Protein AF-A0A940UZ95-F1 (afdb_monomer_lite)

pLDDT: mean 87.41, std 16.78, range [32.38, 98.0]

Secondary structure (DSSP, 8-state):
-------SS--HHHHHHHHHHHHHHHHSS---EEEE-SGGGHHHHTTSSEEEEEE-TTS---TT---TT-EEEEEETHHHHHHHHHHHHHHHHHTT-

Radius of gyration: 14.36 Å; chains: 1; bounding box: 28×41×36 Å

Structure (mmCIF, N/CA/C/O backbone):
data_AF-A0A940UZ95-F1
#
_entry.id   AF-A0A940UZ95-F1
#
loop_
_atom_site.group_PDB
_atom_site.id
_atom_site.type_symbol
_atom_site.label_atom_id
_atom_site.label_alt_id
_atom_site.label_comp_id
_atom_site.label_asym_id
_atom_site.label_entity_id
_atom_site.label_seq_id
_atom_site.pdbx_PDB_ins_code
_atom_site.Cartn_x
_atom_site.Cartn_y
_atom_site.Cartn_z
_atom_site.occupancy
_atom_site.B_iso_or_equiv
_atom_site.auth_seq_id
_atom_site.auth_comp_id
_atom_site.auth_asym_id
_atom_site.auth_atom_id
_atom_site.pdbx_PDB_model_num
ATOM 1 N N . GLY A 1 1 ? 19.151 -6.642 15.232 1.00 34.66 1 GLY A N 1
ATOM 2 C CA . GLY A 1 1 ? 17.675 -6.628 15.200 1.00 34.66 1 GLY A CA 1
ATOM 3 C C . GLY A 1 1 ? 17.181 -8.046 15.023 1.00 34.66 1 GLY A C 1
ATOM 4 O O . GLY A 1 1 ? 17.796 -8.780 14.263 1.00 34.66 1 GLY A O 1
ATOM 5 N N . ARG A 1 2 ? 16.142 -8.466 15.752 1.00 32.38 2 ARG A N 1
ATOM 6 C CA . ARG A 1 2 ? 15.525 -9.787 15.558 1.00 32.38 2 ARG A CA 1
ATOM 7 C C . ARG A 1 2 ? 14.459 -9.657 14.473 1.00 32.38 2 ARG A C 1
ATOM 9 O O . ARG A 1 2 ? 13.363 -9.182 14.745 1.00 32.38 2 ARG A O 1
ATOM 16 N N . PHE A 1 3 ? 14.823 -10.015 13.246 1.00 38.84 3 PHE A N 1
ATOM 17 C CA . PHE A 1 3 ? 13.870 -10.174 12.154 1.00 38.84 3 PHE A CA 1
ATOM 18 C C . PHE A 1 3 ? 13.105 -11.475 12.401 1.00 38.84 3 PHE A C 1
ATOM 20 O O . PHE A 1 3 ? 13.683 -12.560 12.353 1.00 38.84 3 PHE A O 1
ATOM 27 N N . PHE A 1 4 ? 11.819 -11.371 12.732 1.00 36.09 4 PHE A N 1
ATOM 28 C CA . PHE A 1 4 ? 10.934 -12.530 12.728 1.00 36.09 4 PHE A CA 1
ATOM 29 C C . PHE A 1 4 ? 10.712 -12.922 11.268 1.00 36.09 4 PHE A C 1
ATOM 31 O O . PHE A 1 4 ? 9.933 -12.293 10.556 1.00 36.09 4 PHE A O 1
ATOM 38 N N . HIS A 1 5 ? 11.436 -13.939 10.807 1.00 41.97 5 HIS A N 1
ATOM 39 C CA . HIS A 1 5 ? 11.129 -14.591 9.545 1.00 41.97 5 HIS A CA 1
ATOM 40 C C . HIS A 1 5 ? 9.810 -15.348 9.717 1.00 41.97 5 HIS A C 1
ATOM 42 O O . HIS A 1 5 ? 9.785 -16.443 10.275 1.00 41.97 5 HIS A O 1
ATOM 48 N N . ILE A 1 6 ? 8.706 -14.765 9.244 1.00 49.50 6 ILE A N 1
ATOM 49 C CA . ILE A 1 6 ? 7.451 -15.492 9.024 1.00 49.50 6 ILE A CA 1
ATOM 50 C C . ILE A 1 6 ? 7.674 -16.365 7.777 1.00 49.50 6 ILE A C 1
ATOM 52 O O . ILE A 1 6 ? 7.262 -16.030 6.672 1.00 49.50 6 ILE A O 1
ATOM 56 N N . LEU A 1 7 ? 8.446 -17.442 7.950 1.00 44.41 7 LEU A N 1
ATOM 57 C CA . LEU A 1 7 ? 8.716 -18.464 6.941 1.00 44.41 7 LEU A CA 1
ATOM 58 C C . LEU A 1 7 ? 7.685 -19.586 7.093 1.00 44.41 7 LEU A C 1
ATOM 60 O O . LEU A 1 7 ? 7.866 -20.553 7.825 1.00 44.41 7 LEU A O 1
ATOM 64 N N . GLY A 1 8 ? 6.592 -19.414 6.369 1.00 48.56 8 GLY A N 1
ATOM 65 C CA . GLY A 1 8 ? 5.695 -20.451 5.871 1.00 48.56 8 GLY A CA 1
ATOM 66 C C . GLY A 1 8 ? 5.165 -19.964 4.523 1.00 48.56 8 GLY A C 1
ATOM 67 O O . GLY A 1 8 ? 5.445 -18.817 4.165 1.00 48.56 8 GLY A O 1
ATOM 68 N N . ASN A 1 9 ? 4.448 -20.806 3.771 1.00 46.56 9 ASN A N 1
ATOM 69 C CA . ASN A 1 9 ? 3.811 -20.439 2.497 1.00 46.56 9 ASN A CA 1
ATOM 70 C C . ASN A 1 9 ? 3.144 -19.057 2.652 1.00 46.56 9 ASN A C 1
ATOM 72 O O . ASN A 1 9 ? 2.201 -18.915 3.429 1.00 46.56 9 ASN A O 1
ATOM 76 N N . SER A 1 10 ? 3.777 -18.022 2.091 1.00 57.66 10 SER A N 1
ATOM 77 C CA . SER A 1 10 ? 3.788 -16.687 2.701 1.00 57.66 10 SER A CA 1
ATOM 78 C C . SER A 1 10 ? 2.498 -15.940 2.436 1.00 57.66 10 SER A C 1
ATOM 80 O O . SER A 1 10 ? 2.416 -15.127 1.522 1.00 57.66 10 SER A O 1
ATOM 82 N N . ASP A 1 11 ? 1.487 -16.187 3.257 1.00 78.19 11 ASP A N 1
ATOM 83 C CA . ASP A 1 11 ? 0.268 -15.401 3.215 1.00 78.19 11 ASP A CA 1
ATOM 84 C C . ASP A 1 11 ? 0.500 -14.079 3.961 1.00 78.19 11 ASP A C 1
ATOM 86 O O . ASP A 1 11 ? 0.107 -13.882 5.115 1.00 78.19 11 ASP A O 1
ATOM 90 N N . LYS A 1 12 ? 1.212 -13.159 3.294 1.00 85.69 12 LYS A N 1
ATOM 91 C CA . LYS A 1 12 ? 1.411 -11.778 3.762 1.00 85.69 12 LYS A CA 1
ATOM 92 C C . LYS A 1 12 ? 0.066 -11.118 4.116 1.00 85.69 12 LYS A C 1
ATOM 94 O O . LYS A 1 12 ? 0.017 -10.276 5.013 1.00 85.69 12 LYS A O 1
ATOM 99 N N . GLY A 1 13 ? -1.024 -11.553 3.478 1.00 88.44 13 GLY A N 1
ATOM 100 C CA . GLY A 1 13 ? -2.393 -11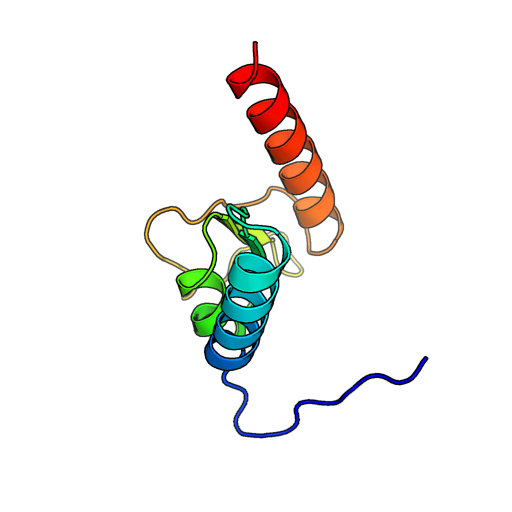.156 3.791 1.00 88.44 13 GLY A CA 1
ATOM 101 C C . GLY A 1 13 ? -2.840 -11.577 5.188 1.00 88.44 13 GLY A C 1
ATOM 102 O O . GLY A 1 13 ? -3.364 -10.745 5.934 1.00 88.44 13 GLY A O 1
ATOM 103 N N . ILE A 1 14 ? -2.592 -12.827 5.595 1.00 90.06 14 ILE A N 1
ATOM 104 C CA . ILE A 1 14 ? -2.855 -13.292 6.971 1.00 90.06 14 ILE A CA 1
ATOM 105 C C . ILE A 1 14 ? -2.051 -12.469 7.979 1.00 90.06 14 ILE A C 1
ATOM 107 O O . ILE A 1 14 ? -2.616 -11.998 8.969 1.00 90.06 14 ILE A O 1
ATOM 111 N N . ALA A 1 15 ? -0.759 -12.247 7.724 1.00 90.25 15 ALA A N 1
ATOM 112 C CA . ALA A 1 15 ? 0.093 -11.482 8.635 1.00 90.25 15 ALA A CA 1
ATOM 113 C C . ALA A 1 15 ? -0.438 -10.053 8.856 1.00 90.25 15 ALA A C 1
ATOM 115 O O . ALA A 1 15 ? -0.579 -9.613 10.001 1.00 90.25 15 ALA A O 1
ATOM 116 N N . VAL A 1 16 ? -0.799 -9.350 7.777 1.00 93.31 16 VAL A N 1
ATOM 117 C CA . VAL A 1 16 ? -1.373 -8.001 7.869 1.00 93.31 16 VAL A CA 1
ATOM 118 C C . VAL A 1 16 ? -2.756 -8.004 8.509 1.00 93.31 16 VAL A C 1
ATOM 120 O O . VAL A 1 16 ? -3.037 -7.111 9.307 1.00 93.31 16 VAL A O 1
ATOM 123 N N . SER A 1 17 ? -3.589 -9.014 8.253 1.00 92.81 17 SER A N 1
ATOM 124 C CA . SER A 1 17 ? -4.913 -9.130 8.883 1.00 92.81 17 SER A CA 1
ATOM 125 C C . SER A 1 17 ? -4.789 -9.247 10.409 1.00 92.81 17 SER A C 1
ATOM 127 O O . SER A 1 17 ? -5.394 -8.469 11.144 1.00 92.81 17 SER A O 1
ATOM 129 N N . ILE A 1 18 ? -3.919 -10.143 10.894 1.00 93.69 18 ILE A N 1
ATOM 130 C CA . ILE A 1 18 ? -3.673 -10.339 12.332 1.00 93.69 18 ILE A CA 1
ATOM 131 C C . ILE A 1 18 ? -3.156 -9.051 12.983 1.00 93.69 18 ILE A C 1
ATOM 133 O O . ILE A 1 18 ? -3.624 -8.664 14.059 1.00 93.69 18 ILE A O 1
ATOM 137 N N . LEU A 1 19 ? -2.190 -8.383 12.345 1.00 93.88 19 LEU A N 1
ATOM 138 C CA . LEU A 1 19 ? -1.609 -7.153 12.876 1.00 93.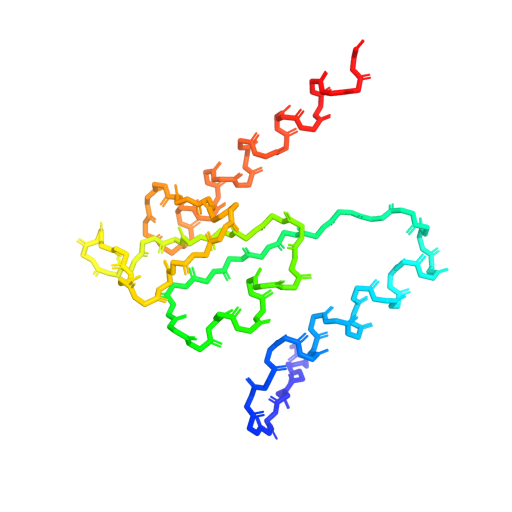88 19 LEU A CA 1
ATOM 139 C C . LEU A 1 19 ? -2.651 -6.032 12.933 1.00 93.88 19 LEU A C 1
ATOM 141 O O . LEU A 1 19 ? -2.789 -5.364 13.957 1.00 93.88 19 LEU A O 1
ATOM 145 N N . THR A 1 20 ? -3.423 -5.874 11.862 1.00 94.38 20 THR A N 1
ATOM 146 C CA . THR A 1 20 ? -4.507 -4.894 11.761 1.00 94.38 20 THR A CA 1
ATOM 147 C C . THR A 1 20 ? -5.520 -5.090 12.882 1.00 94.38 20 THR A C 1
ATOM 149 O O . THR A 1 20 ? -5.847 -4.133 13.580 1.00 94.38 20 THR A O 1
ATOM 152 N N . ASP A 1 21 ? -5.963 -6.322 13.128 1.00 94.75 21 ASP A N 1
ATOM 153 C CA . ASP A 1 21 ? -6.918 -6.623 14.198 1.00 94.75 21 ASP A CA 1
ATOM 154 C C . ASP A 1 21 ? -6.354 -6.329 15.590 1.00 94.75 21 ASP A C 1
ATOM 156 O O . ASP A 1 21 ? -7.057 -5.814 16.465 1.00 94.75 21 ASP A O 1
ATOM 160 N N . LEU A 1 22 ? -5.072 -6.626 15.814 1.00 96.19 22 LEU A N 1
ATOM 161 C CA . LEU A 1 22 ? -4.405 -6.326 17.077 1.00 96.19 22 LEU A CA 1
ATOM 162 C C . LEU A 1 22 ? -4.339 -4.817 17.336 1.00 96.19 22 LEU A C 1
ATOM 164 O O . LEU A 1 22 ? -4.661 -4.372 18.441 1.00 96.19 22 LEU A O 1
ATOM 168 N N . TYR A 1 23 ? -3.970 -4.028 16.327 1.00 94.25 23 TYR A N 1
ATOM 169 C CA . TYR A 1 23 ? -3.925 -2.573 16.453 1.00 94.25 23 TYR A CA 1
ATOM 170 C C . TYR A 1 23 ? -5.320 -1.956 16.537 1.00 94.25 23 TYR A C 1
ATOM 172 O O . TYR A 1 23 ? -5.503 -1.042 17.333 1.00 94.25 23 TYR A O 1
ATOM 180 N N . LYS A 1 24 ? -6.325 -2.488 15.832 1.00 95.06 24 LYS A N 1
ATOM 181 C CA . LYS A 1 24 ? -7.721 -2.047 15.983 1.00 95.06 24 LYS A CA 1
ATOM 182 C C . LYS A 1 24 ? -8.212 -2.215 17.418 1.00 95.06 24 LYS A C 1
ATOM 184 O O . LYS A 1 24 ? -8.783 -1.295 17.993 1.00 95.06 24 LYS A O 1
ATOM 189 N N . ARG A 1 25 ? -7.926 -3.363 18.043 1.00 95.62 25 ARG A N 1
ATOM 190 C CA . ARG A 1 25 ? -8.285 -3.604 19.452 1.00 95.62 25 ARG A CA 1
ATOM 191 C C . ARG A 1 25 ? -7.571 -2.661 20.421 1.00 95.62 25 ARG A C 1
ATOM 193 O O . ARG A 1 25 ? -8.156 -2.281 21.428 1.00 95.62 25 ARG A O 1
ATOM 200 N N . LYS A 1 26 ? -6.313 -2.308 20.144 1.00 95.75 26 LYS A N 1
ATOM 201 C CA . LYS A 1 26 ? -5.488 -1.490 21.048 1.00 95.75 26 LYS A CA 1
ATOM 202 C C . LYS A 1 26 ? -5.682 0.018 20.863 1.00 95.75 26 LYS A C 1
ATOM 204 O O . LYS A 1 26 ? -5.619 0.759 21.837 1.00 95.75 26 LYS A O 1
ATOM 209 N N . CYS A 1 27 ? -5.860 0.465 19.627 1.00 93.62 27 CYS A N 1
ATOM 210 C CA . CYS A 1 27 ? -5.832 1.872 19.226 1.00 93.62 27 CYS A CA 1
ATOM 211 C C . CYS A 1 27 ? -7.192 2.381 18.724 1.00 93.62 27 CYS A C 1
ATOM 213 O O . CYS A 1 27 ? -7.335 3.575 18.481 1.00 93.62 27 CYS A O 1
ATOM 215 N N . GLY A 1 28 ? -8.188 1.504 18.569 1.00 93.44 28 GLY A N 1
ATOM 216 C CA . GLY A 1 28 ? -9.491 1.853 18.014 1.00 93.44 28 GLY A CA 1
ATOM 217 C C . GLY A 1 28 ? -9.453 1.926 16.489 1.00 93.44 28 GLY A C 1
ATOM 218 O O . GLY A 1 28 ? -9.049 0.978 15.817 1.00 93.44 28 GLY A O 1
ATOM 219 N N . ASN A 1 29 ? -9.906 3.043 15.924 1.00 90.88 29 ASN A N 1
ATOM 220 C CA . ASN A 1 29 ? -9.917 3.211 14.477 1.00 90.88 29 ASN A CA 1
ATOM 221 C C . ASN A 1 29 ? -8.495 3.465 13.958 1.00 90.88 29 ASN A C 1
ATOM 223 O O . ASN A 1 29 ? -7.852 4.435 14.352 1.00 90.88 29 ASN A O 1
ATOM 227 N N . ILE A 1 30 ? -8.022 2.607 13.057 1.00 93.06 30 ILE A N 1
ATOM 228 C CA . ILE A 1 30 ? -6.723 2.749 12.393 1.00 93.06 30 ILE A CA 1
ATOM 229 C C . ILE A 1 30 ? -6.926 2.803 10.882 1.00 93.06 30 ILE A C 1
ATOM 231 O O . ILE A 1 30 ? -7.906 2.270 10.362 1.00 93.06 30 ILE A O 1
ATOM 235 N N . LYS A 1 31 ? -5.968 3.412 10.186 1.00 92.12 31 LYS A N 1
ATOM 236 C CA . LYS A 1 31 ? -5.820 3.316 8.734 1.00 92.12 31 LYS A CA 1
ATOM 237 C C . LYS A 1 31 ? -4.569 2.509 8.418 1.00 92.12 31 LYS A C 1
ATOM 239 O O . LYS A 1 31 ? -3.551 2.658 9.093 1.00 92.12 31 LYS A O 1
ATOM 244 N N . THR A 1 32 ? -4.648 1.665 7.403 1.00 94.62 32 THR A N 1
ATOM 245 C CA . THR A 1 32 ? -3.574 0.764 6.986 1.00 94.62 32 THR A CA 1
ATOM 246 C C . THR A 1 32 ? -3.119 1.090 5.570 1.00 94.62 32 THR A C 1
ATOM 248 O O . THR A 1 32 ? -3.926 1.279 4.663 1.00 94.62 32 THR A O 1
ATOM 251 N N . LEU A 1 33 ? -1.805 1.170 5.397 1.00 95.12 33 LEU A N 1
ATOM 252 C CA . LEU A 1 33 ? -1.131 1.492 4.145 1.00 95.12 33 LEU A CA 1
ATOM 253 C C . LEU A 1 33 ? -0.058 0.423 3.929 1.00 95.12 33 LEU A C 1
ATOM 255 O O . LEU A 1 33 ? 0.699 0.132 4.857 1.00 95.12 33 LEU A O 1
ATOM 259 N N . ALA A 1 34 ? 0.014 -0.159 2.735 1.00 95.31 34 ALA A N 1
ATOM 260 C CA . ALA A 1 34 ? 1.075 -1.099 2.380 1.00 95.31 34 ALA A CA 1
ATOM 261 C C . ALA A 1 34 ? 1.556 -0.866 0.953 1.00 95.31 34 ALA A C 1
ATOM 263 O O . ALA A 1 34 ? 0.773 -0.474 0.091 1.00 95.31 34 ALA A O 1
ATOM 264 N N . ALA A 1 35 ? 2.838 -1.145 0.720 1.00 96.06 35 ALA A N 1
ATOM 265 C CA . ALA A 1 35 ? 3.452 -1.107 -0.597 1.00 96.06 35 ALA A CA 1
ATOM 266 C C . ALA A 1 35 ? 3.905 -2.497 -1.043 1.00 96.06 35 ALA A C 1
ATOM 268 O O . ALA A 1 35 ? 4.415 -3.275 -0.236 1.00 96.06 35 ALA A O 1
ATOM 269 N N . GLY A 1 36 ? 3.746 -2.770 -2.334 1.00 95.69 36 GLY A N 1
ATOM 270 C CA . GLY A 1 36 ? 4.240 -3.965 -3.007 1.00 95.69 36 GLY A CA 1
ATOM 271 C C . GLY A 1 36 ? 4.633 -3.658 -4.448 1.00 95.69 36 GLY A C 1
ATOM 272 O O . GLY A 1 36 ? 4.256 -2.623 -5.000 1.00 95.69 36 GLY A O 1
ATOM 273 N N . ASP A 1 37 ? 5.407 -4.545 -5.056 1.00 96.50 37 ASP A N 1
ATOM 274 C CA . ASP A 1 37 ? 5.874 -4.413 -6.443 1.00 96.50 37 ASP A CA 1
ATOM 275 C C . ASP A 1 37 ? 5.833 -5.745 -7.205 1.00 96.50 37 ASP A C 1
ATOM 277 O O . ASP A 1 37 ? 6.144 -5.800 -8.399 1.00 96.50 37 ASP A O 1
ATOM 281 N N . SER A 1 38 ? 5.432 -6.829 -6.533 1.00 94.75 38 SER A N 1
ATOM 282 C CA . SER A 1 38 ? 5.355 -8.158 -7.125 1.00 94.75 38 SER A CA 1
ATOM 283 C C . SER A 1 38 ? 4.039 -8.888 -6.804 1.00 94.75 38 SER A C 1
ATOM 285 O O . SER A 1 38 ? 3.346 -8.552 -5.843 1.00 94.75 38 SER A O 1
ATOM 287 N N . PRO A 1 39 ? 3.672 -9.932 -7.572 1.00 93.81 39 PRO A N 1
ATOM 288 C CA . PRO A 1 39 ? 2.412 -10.651 -7.368 1.00 93.81 39 PRO A CA 1
ATOM 289 C C . PRO A 1 39 ? 2.285 -11.299 -5.984 1.00 93.81 39 PRO A C 1
ATOM 291 O O . PRO A 1 39 ? 1.182 -11.508 -5.490 1.00 93.81 39 PRO A O 1
ATOM 294 N N . ASN A 1 40 ? 3.408 -11.593 -5.320 1.00 92.12 40 ASN A N 1
ATOM 295 C CA . ASN A 1 40 ? 3.382 -12.163 -3.973 1.00 92.12 40 ASN A CA 1
ATOM 296 C C . ASN A 1 40 ? 2.917 -11.157 -2.898 1.00 92.12 40 ASN A C 1
ATOM 298 O O . ASN A 1 40 ? 2.673 -11.558 -1.761 1.00 92.12 40 ASN A O 1
ATOM 302 N N . ASP A 1 41 ? 2.801 -9.872 -3.244 1.00 94.06 41 ASP A N 1
ATOM 303 C CA . ASP A 1 41 ? 2.292 -8.815 -2.373 1.00 94.06 41 ASP A CA 1
ATOM 304 C C . ASP A 1 41 ? 0.771 -8.664 -2.476 1.00 94.06 41 ASP A C 1
ATOM 306 O O . ASP A 1 41 ? 0.165 -8.071 -1.585 1.00 94.06 41 ASP A O 1
ATOM 310 N N . ILE A 1 42 ? 0.136 -9.235 -3.509 1.00 94.88 42 ILE A N 1
ATOM 311 C CA . ILE A 1 42 ? -1.311 -9.122 -3.754 1.00 94.88 42 ILE A CA 1
ATOM 312 C C . ILE A 1 42 ? -2.137 -9.468 -2.504 1.00 94.88 42 ILE A C 1
ATOM 314 O O . ILE A 1 42 ? -2.941 -8.625 -2.105 1.00 94.88 42 ILE A O 1
ATOM 318 N N . PRO A 1 43 ? -1.902 -10.597 -1.796 1.00 94.50 43 PRO A N 1
ATOM 319 C CA . PRO A 1 43 ? -2.689 -10.928 -0.607 1.00 94.50 43 PRO A CA 1
ATOM 320 C C . PRO A 1 43 ? -2.599 -9.881 0.509 1.00 94.50 43 PRO A C 1
ATOM 322 O O . PRO A 1 43 ? -3.531 -9.732 1.291 1.00 94.50 43 PRO 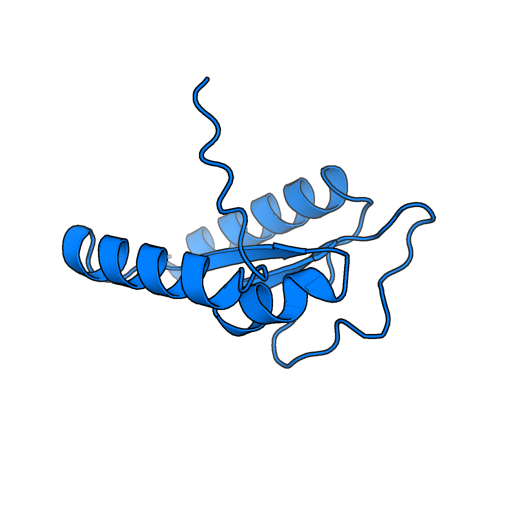A O 1
ATOM 325 N N . MET A 1 44 ? -1.479 -9.160 0.618 1.00 95.38 44 MET A N 1
ATOM 326 C CA . MET A 1 44 ? -1.323 -8.061 1.573 1.00 95.38 44 MET A CA 1
ATOM 327 C C . MET A 1 44 ? -2.045 -6.803 1.094 1.00 95.38 44 MET A C 1
ATOM 329 O O . MET A 1 44 ? -2.742 -6.162 1.880 1.00 95.38 44 MET A O 1
ATOM 333 N N . LEU A 1 45 ? -1.867 -6.451 -0.181 1.00 96.19 45 LEU A N 1
ATOM 334 C CA . LEU A 1 45 ? -2.454 -5.256 -0.781 1.00 96.19 45 LEU A CA 1
ATOM 335 C C . LEU A 1 45 ? -3.989 -5.304 -0.732 1.00 96.19 45 LEU A C 1
ATOM 337 O O . LEU A 1 45 ? -4.623 -4.312 -0.390 1.00 96.19 45 LEU A O 1
ATOM 341 N N . GLU A 1 46 ? -4.595 -6.474 -0.925 1.00 95.31 46 GLU A N 1
ATOM 342 C CA . GLU A 1 46 ? -6.049 -6.657 -0.808 1.00 95.31 46 GLU A CA 1
ATOM 343 C C . GLU A 1 46 ? -6.609 -6.431 0.610 1.00 95.31 46 GLU A C 1
ATOM 345 O O . GLU A 1 46 ? -7.825 -6.330 0.786 1.00 95.31 46 GLU A O 1
ATOM 350 N N . ARG A 1 47 ? -5.756 -6.392 1.643 1.00 94.94 47 ARG A N 1
ATOM 351 C CA . ARG A 1 47 ? -6.172 -6.348 3.058 1.00 94.94 47 ARG A CA 1
ATOM 352 C C . ARG A 1 47 ? -5.931 -5.015 3.744 1.00 94.94 47 ARG A C 1
ATOM 354 O O . ARG A 1 47 ? -6.352 -4.860 4.890 1.00 94.94 47 ARG A O 1
ATOM 361 N N . VAL A 1 48 ? -5.281 -4.071 3.070 1.00 95.44 48 VAL A N 1
ATOM 362 C CA . VAL A 1 48 ? -5.063 -2.719 3.591 1.00 95.44 48 VAL A CA 1
ATOM 363 C C . VAL A 1 48 ? -6.092 -1.732 3.052 1.00 95.44 48 VAL A C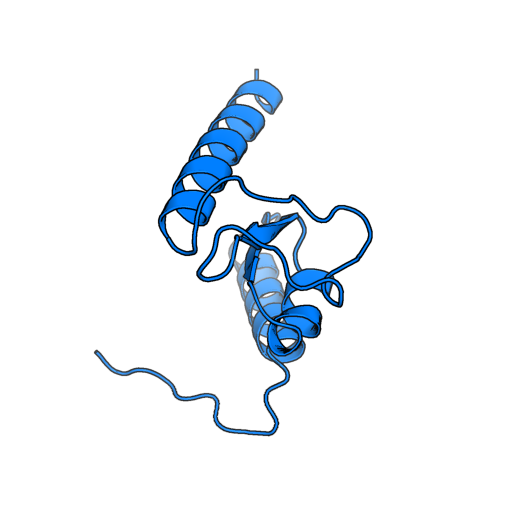 1
ATOM 365 O O . VAL A 1 48 ? -6.688 -1.936 1.998 1.00 95.44 48 VAL A O 1
ATOM 368 N N . ASP A 1 49 ? -6.289 -0.629 3.771 1.00 94.81 49 ASP A N 1
ATOM 369 C CA . ASP A 1 49 ? -7.197 0.442 3.349 1.00 94.81 49 ASP A CA 1
ATOM 370 C C . ASP A 1 49 ? -6.672 1.168 2.101 1.00 94.81 49 ASP A C 1
ATOM 372 O O . ASP A 1 49 ? -7.455 1.613 1.259 1.00 94.81 49 ASP A O 1
ATOM 376 N N . PHE A 1 50 ? -5.346 1.277 1.992 1.00 95.38 50 PHE A N 1
ATOM 377 C CA . PHE A 1 50 ? -4.648 1.996 0.934 1.00 95.38 50 PHE A CA 1
ATOM 378 C C . PHE A 1 50 ? -3.507 1.127 0.370 1.00 95.38 50 PHE A C 1
ATOM 380 O O . PHE A 1 50 ? -2.386 1.149 0.889 1.00 95.38 50 PHE A O 1
ATOM 387 N N . PRO A 1 51 ? -3.778 0.313 -0.662 1.00 97.00 51 PRO A N 1
ATOM 388 C CA . PRO A 1 51 ? -2.744 -0.460 -1.338 1.00 97.00 51 PRO A CA 1
ATOM 389 C C . PRO A 1 51 ? -1.949 0.408 -2.313 1.00 97.00 51 PRO A C 1
ATOM 391 O O . PRO A 1 51 ? -2.526 1.067 -3.177 1.00 97.00 51 PRO A O 1
ATOM 394 N N . ILE A 1 52 ? -0.621 0.368 -2.208 1.00 97.44 52 ILE A N 1
ATOM 395 C CA . ILE A 1 52 ? 0.305 1.069 -3.099 1.00 97.44 52 ILE A CA 1
ATOM 396 C C . ILE A 1 52 ? 1.109 0.054 -3.921 1.00 97.44 52 ILE A C 1
ATOM 398 O O . ILE A 1 52 ? 1.764 -0.830 -3.373 1.00 97.44 52 ILE A O 1
ATOM 402 N N . CYS A 1 53 ? 1.111 0.214 -5.243 1.00 97.62 53 CYS A N 1
ATOM 403 C CA . CYS A 1 53 ? 2.054 -0.451 -6.135 1.00 97.62 53 CYS A CA 1
ATOM 404 C C . CYS A 1 53 ? 3.187 0.517 -6.475 1.00 97.62 53 CYS A C 1
ATOM 406 O O . CYS A 1 53 ? 2.939 1.540 -7.113 1.00 97.62 53 CYS A O 1
ATOM 408 N N . VAL A 1 54 ? 4.419 0.191 -6.089 1.00 97.81 54 VAL A N 1
ATOM 409 C CA . VAL A 1 54 ? 5.613 0.943 -6.513 1.00 97.81 54 VAL A CA 1
ATOM 410 C C . VAL A 1 54 ? 6.173 0.362 -7.809 1.00 97.81 54 VAL A C 1
ATOM 412 O O . VAL A 1 54 ? 5.882 -0.785 -8.160 1.00 97.81 54 VAL A O 1
ATOM 415 N N . GLN A 1 55 ? 6.961 1.148 -8.544 1.00 98.00 55 GLN A N 1
ATOM 416 C CA . GLN A 1 55 ? 7.607 0.643 -9.752 1.00 98.00 55 GLN A CA 1
ATOM 417 C C . GLN A 1 55 ? 8.725 -0.339 -9.388 1.00 98.00 55 GLN A C 1
ATOM 419 O O . GLN A 1 55 ? 9.478 -0.143 -8.428 1.00 98.00 55 GLN A O 1
ATOM 424 N N . LYS A 1 56 ? 8.868 -1.374 -10.212 1.00 95.12 56 LYS A N 1
ATOM 425 C CA . LYS A 1 56 ? 10.019 -2.275 -10.216 1.00 95.12 56 LYS A CA 1
ATOM 426 C C . LYS A 1 56 ? 11.214 -1.585 -10.874 1.00 95.12 56 LYS A C 1
ATOM 428 O O . LYS A 1 56 ? 11.107 -0.501 -11.454 1.00 95.12 56 LYS A O 1
ATOM 433 N N . HIS A 1 57 ? 12.362 -2.258 -10.849 1.00 90.69 57 HIS A N 1
ATOM 434 C CA . HIS A 1 57 ? 13.501 -1.856 -11.672 1.00 90.69 57 HIS A CA 1
ATOM 435 C C . HIS A 1 57 ? 13.072 -1.697 -13.140 1.00 90.69 57 HIS A C 1
ATOM 437 O O . HIS A 1 57 ? 12.404 -2.568 -13.694 1.00 90.69 57 HIS A O 1
ATOM 443 N N . GLY A 1 58 ? 13.446 -0.570 -13.749 1.00 91.06 58 GLY A N 1
ATOM 444 C CA . GLY A 1 58 ? 13.023 -0.202 -15.104 1.00 91.06 58 GLY A CA 1
ATOM 445 C C . GLY A 1 58 ? 11.777 0.687 -15.173 1.00 91.06 58 GLY A C 1
ATOM 446 O O . GLY A 1 58 ? 11.334 0.988 -16.276 1.00 91.06 58 GLY A O 1
ATOM 447 N N . GLY A 1 59 ? 11.221 1.123 -14.035 1.00 94.94 59 GLY A N 1
ATOM 448 C CA . GLY A 1 59 ? 10.120 2.097 -14.005 1.00 94.94 59 GLY A CA 1
ATOM 449 C C . GLY A 1 59 ? 8.761 1.518 -14.409 1.00 94.94 59 GLY A C 1
ATOM 450 O O . GLY A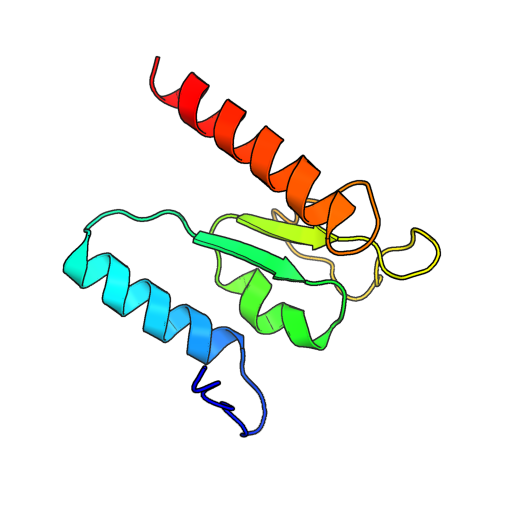 1 59 ? 7.845 2.256 -14.759 1.00 94.94 59 GLY A O 1
ATOM 451 N N . ILE A 1 60 ? 8.629 0.191 -14.382 1.00 95.94 60 ILE A N 1
ATOM 452 C CA . ILE A 1 60 ? 7.415 -0.528 -14.777 1.00 95.94 60 ILE A CA 1
ATOM 453 C C . ILE A 1 60 ? 6.686 -1.089 -13.561 1.00 95.94 60 ILE A C 1
ATOM 455 O O . ILE A 1 60 ? 7.298 -1.412 -12.543 1.00 95.94 60 ILE A O 1
ATOM 459 N N . TYR A 1 61 ? 5.378 -1.265 -13.692 1.00 96.94 61 TYR A N 1
ATOM 460 C CA . TYR A 1 61 ? 4.573 -1.991 -12.714 1.00 96.94 61 TYR A CA 1
ATOM 461 C C . TYR A 1 61 ? 4.363 -3.436 -13.160 1.00 96.94 61 TYR A C 1
ATOM 463 O O . TYR A 1 61 ? 4.322 -3.719 -14.359 1.00 96.94 61 TYR A O 1
ATOM 471 N N . ASP A 1 62 ? 4.181 -4.345 -12.204 1.00 96.12 62 ASP A N 1
ATOM 472 C CA . ASP A 1 62 ? 3.760 -5.706 -12.526 1.00 96.12 62 ASP A CA 1
ATOM 473 C C . ASP A 1 62 ? 2.280 -5.698 -12.957 1.00 96.12 62 ASP A C 1
ATOM 475 O O . ASP A 1 62 ? 1.433 -5.238 -12.185 1.00 96.12 62 ASP A O 1
ATOM 479 N N . PRO A 1 63 ? 1.932 -6.177 -14.164 1.00 94.81 63 PRO A N 1
ATOM 480 C CA . PRO A 1 63 ? 0.554 -6.141 -14.655 1.00 94.81 63 PRO A CA 1
ATOM 481 C C . PRO A 1 63 ? -0.388 -7.060 -13.869 1.00 94.81 63 PRO A C 1
ATOM 483 O O . PRO A 1 63 ? -1.597 -6.884 -13.946 1.00 94.81 63 PRO A O 1
ATOM 486 N N . GLN A 1 64 ? 0.141 -8.026 -13.109 1.00 96.31 64 GLN A N 1
ATOM 487 C CA . GLN A 1 64 ? -0.675 -8.879 -12.239 1.00 96.31 64 GLN A CA 1
ATOM 488 C C . GLN A 1 64 ? -1.152 -8.148 -10.981 1.00 96.31 64 GLN A C 1
ATOM 490 O O . GLN A 1 64 ? -2.093 -8.602 -10.334 1.00 96.31 64 GLN A O 1
ATOM 495 N N . ILE A 1 65 ? -0.517 -7.030 -10.616 1.00 96.12 65 ILE A N 1
ATOM 496 C CA . ILE A 1 65 ? -0.975 -6.189 -9.511 1.00 96.12 65 ILE A CA 1
ATOM 497 C C . ILE A 1 65 ? -1.993 -5.212 -10.083 1.00 96.12 65 ILE A C 1
ATOM 499 O O . ILE A 1 65 ? -1.677 -4.092 -10.503 1.00 96.12 65 ILE A O 1
ATOM 503 N N . ASP A 1 66 ? -3.229 -5.686 -10.119 1.00 95.12 66 ASP A N 1
ATOM 504 C CA . ASP A 1 66 ? -4.379 -4.919 -10.557 1.00 95.12 66 ASP A CA 1
ATOM 505 C C . ASP A 1 66 ? -5.575 -5.257 -9.670 1.00 95.12 66 ASP A C 1
ATOM 507 O O . ASP A 1 66 ? -6.034 -6.396 -9.611 1.00 95.12 66 ASP A O 1
ATOM 511 N N . MET A 1 67 ? -6.027 -4.271 -8.902 1.00 95.25 67 MET A N 1
ATOM 512 C CA . MET A 1 67 ? -7.114 -4.428 -7.943 1.00 95.25 67 MET A CA 1
ATOM 513 C C . MET A 1 67 ? -7.799 -3.084 -7.693 1.00 95.25 67 MET A C 1
ATOM 515 O O . MET A 1 67 ? -7.189 -2.025 -7.886 1.00 95.25 67 MET A O 1
ATOM 519 N N . PRO A 1 68 ? -9.059 -3.086 -7.231 1.00 93.62 68 PRO A N 1
ATOM 520 C CA . PRO A 1 68 ? -9.748 -1.854 -6.887 1.00 93.62 68 PRO A CA 1
ATOM 521 C C . PRO A 1 68 ? -8.963 -1.032 -5.861 1.00 93.62 68 PRO A C 1
ATOM 523 O O . PRO A 1 68 ? -8.417 -1.578 -4.906 1.00 93.62 68 PRO A O 1
ATOM 526 N N . LYS A 1 69 ? -8.975 0.298 -6.023 1.00 91.25 69 LYS A N 1
A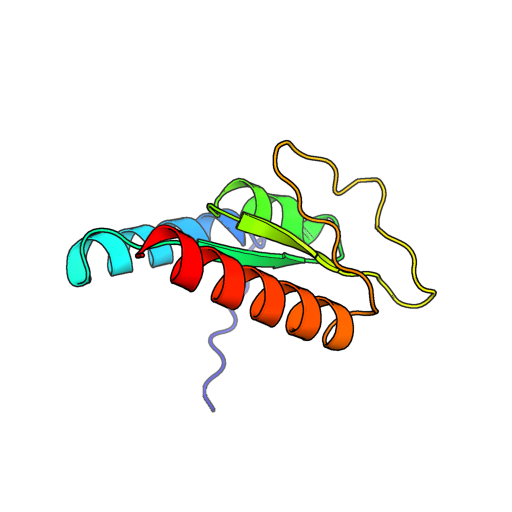TOM 527 C CA . LYS A 1 69 ? -8.328 1.269 -5.116 1.00 91.25 69 LYS A CA 1
ATOM 528 C C . LYS A 1 69 ? -6.794 1.197 -5.069 1.00 91.25 69 LYS A C 1
ATOM 530 O O . LYS A 1 69 ? -6.202 1.866 -4.225 1.00 91.25 69 LYS A O 1
ATOM 535 N N . LEU A 1 70 ? -6.159 0.442 -5.968 1.00 96.44 70 LEU A N 1
ATOM 536 C CA . LEU A 1 70 ? -4.706 0.422 -6.099 1.00 96.44 70 LEU A CA 1
ATOM 537 C C . LEU A 1 70 ? -4.168 1.811 -6.458 1.00 96.44 70 LEU A C 1
ATOM 539 O O . LEU A 1 70 ? -4.547 2.399 -7.471 1.00 96.44 70 LEU A O 1
ATOM 543 N N . ILE A 1 71 ? -3.247 2.309 -5.643 1.00 95.69 71 ILE A N 1
ATOM 544 C CA . ILE A 1 71 ? -2.508 3.544 -5.888 1.00 95.69 71 ILE A CA 1
ATOM 545 C C . ILE A 1 71 ? -1.212 3.166 -6.604 1.00 95.69 71 ILE A C 1
ATOM 547 O O . ILE A 1 71 ? -0.395 2.423 -6.065 1.00 95.69 71 ILE A O 1
ATOM 551 N N . ARG A 1 72 ? -1.007 3.664 -7.824 1.00 96.31 72 ARG A N 1
ATOM 552 C CA . ARG A 1 72 ? 0.262 3.490 -8.545 1.00 96.31 72 ARG A CA 1
ATOM 553 C C . ARG A 1 72 ? 1.204 4.629 -8.169 1.00 96.31 72 ARG A C 1
ATOM 555 O O . ARG A 1 72 ? 0.944 5.775 -8.520 1.00 96.31 72 ARG A O 1
ATOM 562 N N . ALA A 1 73 ? 2.260 4.302 -7.434 1.00 96.06 73 ALA A N 1
ATOM 563 C CA . ALA A 1 73 ? 3.262 5.255 -6.985 1.00 96.06 73 ALA A CA 1
ATOM 564 C C . ALA A 1 73 ? 4.302 5.515 -8.073 1.00 96.06 73 ALA A C 1
ATOM 566 O O . ALA A 1 73 ? 4.951 4.580 -8.545 1.00 96.06 73 ALA A O 1
ATOM 567 N N . ASP A 1 74 ? 4.509 6.784 -8.417 1.00 94.62 74 ASP A N 1
ATOM 568 C CA . ASP A 1 74 ? 5.594 7.173 -9.314 1.00 94.62 74 ASP A CA 1
ATOM 569 C C . ASP A 1 74 ? 6.963 6.992 -8.642 1.00 94.62 74 ASP A C 1
ATOM 571 O O . ASP A 1 74 ? 7.207 7.540 -7.573 1.00 94.62 74 ASP A O 1
ATOM 575 N N . GLY A 1 75 ? 7.884 6.276 -9.285 1.00 95.62 75 GLY A N 1
ATOM 576 C CA . GLY A 1 75 ? 9.231 6.017 -8.777 1.00 95.62 75 GLY A CA 1
ATOM 577 C C . GLY A 1 75 ? 9.469 4.573 -8.329 1.00 95.62 75 GLY A C 1
ATOM 578 O O . GLY A 1 75 ? 8.557 3.823 -7.965 1.00 95.62 75 GLY A O 1
ATOM 579 N N . ILE A 1 76 ? 10.743 4.181 -8.356 1.00 96.81 76 ILE A N 1
ATOM 580 C CA . ILE A 1 76 ? 11.174 2.797 -8.138 1.00 96.81 76 ILE A CA 1
ATOM 581 C C . ILE A 1 76 ? 11.299 2.505 -6.644 1.00 96.81 76 ILE A C 1
ATOM 583 O O . ILE A 1 76 ? 12.007 3.209 -5.918 1.00 96.81 76 ILE A O 1
ATOM 587 N N . GLY A 1 77 ? 10.648 1.428 -6.197 1.00 93.75 77 GLY A N 1
ATOM 588 C CA . GLY A 1 77 ? 10.797 0.879 -4.850 1.00 93.75 77 GLY A CA 1
ATOM 589 C C . GLY A 1 77 ? 10.696 1.946 -3.743 1.00 93.75 77 GLY A C 1
ATOM 590 O O . GLY A 1 77 ? 9.628 2.542 -3.575 1.00 93.75 77 GLY A O 1
ATOM 591 N N . PRO A 1 78 ? 11.783 2.218 -2.984 1.00 94.75 78 PRO A N 1
ATOM 592 C CA . PRO A 1 78 ? 11.779 3.204 -1.901 1.00 94.75 78 PRO A CA 1
ATOM 593 C C . PRO A 1 78 ? 11.406 4.632 -2.319 1.00 94.75 78 PRO A C 1
ATOM 595 O O . PRO A 1 78 ? 10.813 5.353 -1.519 1.00 94.75 78 PRO A O 1
ATOM 598 N N . GLU A 1 79 ? 11.745 5.054 -3.541 1.00 96.31 79 GLU A N 1
ATOM 599 C CA . GLU A 1 79 ? 11.425 6.406 -4.016 1.00 96.31 79 GLU A CA 1
ATOM 600 C C . GLU A 1 79 ? 9.915 6.573 -4.193 1.00 96.31 79 GLU A C 1
ATOM 602 O O . GLU A 1 79 ? 9.332 7.520 -3.658 1.00 96.31 79 GLU A O 1
ATOM 607 N N . GLY A 1 80 ? 9.280 5.619 -4.884 1.00 96.00 80 GLY A N 1
ATOM 608 C CA . GLY A 1 80 ? 7.832 5.620 -5.072 1.00 96.00 80 GLY A CA 1
ATOM 609 C C . GLY A 1 80 ? 7.089 5.505 -3.750 1.00 96.00 80 GLY A C 1
ATOM 610 O O . GLY A 1 80 ? 6.145 6.252 -3.499 1.00 96.00 80 GLY A O 1
ATOM 611 N N . TRP A 1 81 ? 7.582 4.659 -2.842 1.00 95.81 81 TRP A N 1
ATOM 612 C CA . TRP A 1 81 ? 7.032 4.576 -1.493 1.00 95.81 81 TRP A CA 1
ATOM 613 C C . TRP A 1 81 ? 7.066 5.924 -0.763 1.00 95.81 81 TRP A C 1
ATOM 615 O O . TRP A 1 81 ? 6.051 6.349 -0.213 1.00 95.81 81 TRP A O 1
ATOM 625 N N . ASN A 1 82 ? 8.211 6.614 -0.772 1.00 96.50 82 ASN A N 1
ATOM 626 C CA . ASN A 1 82 ? 8.360 7.890 -0.079 1.00 96.50 82 ASN A CA 1
ATOM 627 C C . ASN A 1 82 ? 7.419 8.965 -0.641 1.00 96.50 82 ASN A C 1
ATOM 629 O O . ASN A 1 82 ? 6.754 9.653 0.131 1.00 96.50 82 ASN A O 1
ATOM 633 N N . LYS A 1 83 ? 7.328 9.086 -1.972 1.00 94.25 83 LYS A N 1
ATOM 634 C CA . LYS A 1 83 ? 6.425 10.048 -2.622 1.00 94.25 83 LYS A CA 1
ATOM 635 C C . LYS A 1 83 ? 4.968 9.793 -2.236 1.00 94.25 83 LYS A C 1
ATOM 637 O O . LYS A 1 83 ? 4.313 10.695 -1.719 1.00 94.25 83 LYS A O 1
ATOM 642 N N . SER A 1 84 ? 4.489 8.557 -2.382 1.00 93.50 84 SER A N 1
ATOM 643 C CA . SER A 1 84 ? 3.100 8.225 -2.049 1.00 93.50 84 SER A CA 1
ATOM 644 C C . SER A 1 84 ? 2.790 8.343 -0.560 1.00 93.50 84 SER A C 1
ATOM 646 O O . SER A 1 84 ? 1.677 8.721 -0.199 1.00 93.50 84 SER A O 1
ATOM 648 N N . LEU A 1 85 ? 3.757 8.071 0.322 1.00 93.50 85 LEU A N 1
ATOM 649 C CA . LEU A 1 85 ? 3.580 8.286 1.756 1.00 93.50 85 LEU A CA 1
ATOM 650 C C . LEU A 1 85 ? 3.413 9.775 2.085 1.00 93.50 85 LEU A C 1
ATOM 652 O O . LEU A 1 85 ? 2.538 10.130 2.873 1.00 93.50 85 LEU A O 1
ATOM 656 N N . ILE A 1 86 ? 4.225 10.647 1.481 1.00 93.75 86 ILE A N 1
ATOM 657 C CA . ILE A 1 86 ? 4.119 12.100 1.662 1.00 93.75 86 ILE A CA 1
ATOM 658 C C . ILE A 1 86 ? 2.751 12.595 1.175 1.00 93.75 86 ILE A C 1
ATOM 660 O O . ILE A 1 86 ? 2.043 13.258 1.933 1.00 93.75 86 ILE A O 1
ATOM 664 N N . GLU A 1 87 ? 2.338 12.220 -0.038 1.00 90.56 87 GLU A N 1
ATOM 665 C CA . GLU A 1 87 ? 1.024 12.571 -0.602 1.00 90.56 87 GLU A CA 1
ATOM 666 C C . GLU A 1 87 ? -0.133 12.104 0.291 1.00 90.56 87 GLU A C 1
ATOM 668 O O . GLU A 1 87 ? -1.064 12.859 0.577 1.00 90.56 87 GLU A O 1
ATOM 673 N N . PHE A 1 88 ? -0.050 10.872 0.794 1.00 90.25 88 PHE A N 1
ATOM 674 C CA . PHE A 1 88 ? -1.043 10.310 1.699 1.00 90.25 88 PHE A CA 1
ATOM 675 C C . PHE A 1 88 ? -1.149 11.091 3.016 1.00 90.25 88 PHE A C 1
ATOM 677 O O . PHE A 1 88 ? -2.252 11.381 3.484 1.00 90.25 88 PHE A O 1
ATOM 684 N N . LEU A 1 89 ? -0.013 11.470 3.609 1.00 90.19 89 LEU A N 1
ATOM 685 C CA . LEU A 1 89 ? 0.012 12.270 4.833 1.00 90.19 89 LEU A CA 1
ATOM 686 C C . LEU A 1 89 ? -0.569 13.671 4.615 1.00 90.19 89 LEU A C 1
ATOM 688 O O . LEU A 1 89 ? -1.263 14.176 5.497 1.00 90.19 89 LEU A O 1
ATOM 692 N N . HIS A 1 90 ? -0.320 14.291 3.459 1.00 91.25 90 HIS A N 1
ATOM 693 C CA . HIS A 1 90 ? -0.952 15.563 3.102 1.00 91.25 90 HIS A CA 1
ATOM 694 C C . HIS A 1 90 ? -2.473 15.425 3.018 1.00 91.25 90 HIS A C 1
ATOM 696 O O . HIS A 1 90 ? -3.182 16.189 3.670 1.00 91.25 90 HIS A O 1
ATOM 702 N N . ARG A 1 91 ? -2.964 14.390 2.329 1.00 86.75 91 ARG A N 1
ATOM 703 C CA . ARG A 1 91 ? -4.399 14.118 2.202 1.00 86.75 91 ARG A CA 1
ATOM 704 C C . ARG A 1 91 ? -5.097 13.956 3.554 1.00 86.75 91 ARG A C 1
ATOM 706 O O . ARG A 1 91 ? -6.137 14.563 3.777 1.00 86.75 91 ARG A O 1
ATOM 713 N N . ILE A 1 92 ? -4.532 13.163 4.470 1.00 85.38 92 ILE A N 1
ATOM 714 C CA . ILE A 1 92 ? -5.152 12.964 5.792 1.00 85.38 92 ILE A CA 1
ATOM 715 C C . ILE A 1 92 ? -5.215 14.279 6.575 1.00 85.38 92 ILE A C 1
ATOM 717 O O . ILE A 1 92 ? -6.184 14.525 7.286 1.00 85.38 92 ILE A O 1
ATOM 721 N N . ARG A 1 93 ? -4.193 15.133 6.467 1.00 85.06 93 ARG A N 1
ATOM 722 C CA . ARG A 1 93 ? -4.185 16.421 7.173 1.00 85.06 93 ARG A CA 1
ATOM 723 C C . ARG A 1 93 ? -5.283 17.356 6.673 1.00 85.06 93 ARG A C 1
ATOM 725 O O . ARG A 1 93 ? -5.865 18.056 7.490 1.00 85.06 93 ARG A O 1
ATOM 732 N N . GLU A 1 94 ? -5.572 17.345 5.376 1.00 81.06 94 GLU A N 1
ATOM 733 C CA . GLU A 1 94 ? -6.635 18.162 4.778 1.00 81.06 94 GLU A CA 1
ATOM 734 C C . GLU A 1 94 ? -8.042 17.657 5.133 1.00 81.06 94 GLU A C 1
ATOM 736 O O . GLU A 1 94 ? -8.924 18.469 5.371 1.00 81.06 94 GLU A O 1
ATOM 741 N N . GLU A 1 95 ? -8.254 16.340 5.261 1.00 70.12 95 GLU A N 1
ATOM 742 C CA . GLU A 1 95 ? -9.548 15.751 5.669 1.00 70.12 95 GLU A CA 1
ATOM 743 C C . GLU A 1 95 ? -9.937 16.058 7.139 1.00 70.12 95 GLU A C 1
ATOM 745 O O . GLU A 1 95 ? -11.070 15.798 7.550 1.00 70.12 95 GLU A O 1
ATOM 750 N N . HIS A 1 96 ? -9.013 16.596 7.941 1.00 58.91 96 HIS A N 1
ATOM 751 C CA . HIS A 1 96 ? -9.224 16.969 9.347 1.00 58.91 96 HIS A CA 1
ATOM 752 C C . HIS A 1 96 ? -9.350 18.486 9.588 1.00 58.91 96 HIS A C 1
ATOM 754 O O . HIS A 1 96 ? -9.387 18.907 10.748 1.00 58.91 96 HIS A O 1
ATOM 760 N N . HIS A 1 97 ? -9.409 19.290 8.523 1.00 47.09 97 HIS A N 1
ATOM 761 C CA . HIS A 1 97 ? -9.713 20.724 8.554 1.00 47.09 97 HIS A CA 1
ATOM 762 C C . HIS A 1 97 ? -11.125 20.976 8.014 1.00 47.09 97 HIS A C 1
ATOM 764 O O . HIS A 1 97 ? -11.799 21.871 8.572 1.00 47.09 97 HIS A O 1
#

Foldseek 3Di:
DDDPPPPDPDQLLVVLQVVVVVCCVVPPDDAFEDEDQDLSCQSVQVNGPAYEYEHDPPQHGDPNPDDPNYHYFGHHDPVSVVVVVVVVVVVVVVVVD

Sequence (97 aa):
GRFFHILGNSDKGIAVSILTDLYKRKCGNIKTLAAGDSPNDIPMLERVDFPICVQKHGGIYDPQIDMPKLIRADGIGPEGWNKSLIEFLHRIREEHH